Protein AF-A0A067BSN0-F1 (afdb_monomer_lite)

Foldseek 3Di:
DDDDDDDDDPDDDPDPPPPPDDPVPDDDDDPVNVVVVVVLVVVLVPDPPNPDPVNVVVSVVVVQCVVLDPDKQKWKWFADPVQLPPFFVNQLVLQCLQQPPHPSVVLSVQWDWGALHSRMIITIGSHVVSLQVLAQDWTARHNVSPGITGGHRGDPPPPPPSPPDD

Structure (mmCIF, N/CA/C/O backbone):
data_AF-A0A067BSN0-F1
#
_entry.id   AF-A0A067BSN0-F1
#
loop_
_atom_site.group_PDB
_atom_site.id
_atom_site.type_symbol
_atom_site.label_atom_id
_atom_site.label_alt_id
_atom_site.label_comp_id
_atom_site.label_asym_id
_atom_site.label_entity_id
_atom_site.label_seq_id
_atom_site.pdbx_PDB_ins_code
_atom_site.Cartn_x
_atom_site.Cartn_y
_atom_site.Cartn_z
_atom_site.occupancy
_atom_site.B_iso_or_equiv
_atom_site.auth_seq_id
_atom_site.auth_comp_id
_atom_site.a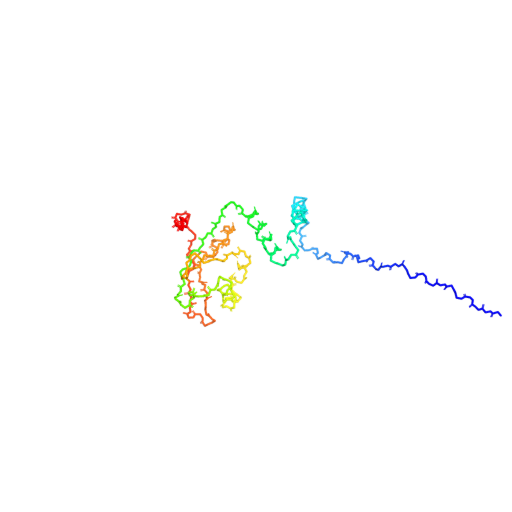uth_asym_id
_atom_site.auth_atom_id
_atom_site.pdbx_PDB_model_num
ATOM 1 N N . MET A 1 1 ? -19.071 -64.887 -46.292 1.00 41.88 1 MET A N 1
ATOM 2 C CA . MET A 1 1 ? -18.492 -63.580 -46.665 1.00 41.88 1 MET A CA 1
ATOM 3 C C . MET A 1 1 ? -18.741 -62.621 -45.516 1.00 41.88 1 MET A C 1
ATOM 5 O O . MET A 1 1 ? -19.852 -62.150 -45.336 1.00 41.88 1 MET A O 1
ATOM 9 N N . THR A 1 2 ? -17.737 -62.462 -44.664 1.00 41.88 2 THR A N 1
ATOM 10 C CA . THR A 1 2 ? -17.761 -61.679 -43.422 1.00 41.88 2 THR A CA 1
ATOM 11 C C . THR A 1 2 ? -17.028 -60.357 -43.667 1.00 41.88 2 THR A C 1
ATOM 13 O O . THR A 1 2 ? -15.943 -60.390 -44.247 1.00 41.88 2 THR A O 1
ATOM 16 N N . PRO A 1 3 ? -17.572 -59.196 -43.264 1.00 44.47 3 PRO A N 1
ATOM 17 C CA . PRO A 1 3 ? -16.876 -57.928 -43.429 1.00 44.47 3 PRO A CA 1
ATOM 18 C C . PRO A 1 3 ? -15.810 -57.770 -42.337 1.00 44.47 3 PRO A C 1
ATOM 20 O O . PRO A 1 3 ? -16.123 -57.675 -41.148 1.00 44.47 3 PRO A O 1
ATOM 23 N N . SER A 1 4 ? -14.541 -57.738 -42.745 1.00 38.38 4 SER A N 1
ATOM 24 C CA . SER A 1 4 ? -13.412 -57.420 -41.869 1.00 38.38 4 SER A CA 1
ATOM 25 C C . SER A 1 4 ? -13.434 -55.935 -41.505 1.00 38.38 4 SER A C 1
ATOM 27 O O . SER A 1 4 ? -13.244 -55.068 -42.356 1.00 38.38 4 SER A O 1
ATOM 29 N N . ARG A 1 5 ? -13.665 -55.647 -40.219 1.00 42.69 5 ARG A N 1
ATOM 30 C CA . ARG A 1 5 ? -13.445 -54.334 -39.603 1.00 42.69 5 ARG A CA 1
ATOM 31 C C . ARG A 1 5 ? -11.944 -54.056 -39.536 1.00 42.69 5 ARG A C 1
ATOM 33 O O . ARG A 1 5 ? -11.219 -54.769 -38.848 1.00 42.69 5 ARG A O 1
ATOM 40 N N . THR A 1 6 ? -11.491 -53.002 -40.200 1.00 46.78 6 THR A N 1
ATOM 41 C CA . THR A 1 6 ? -10.170 -52.409 -39.968 1.00 46.78 6 THR A CA 1
ATOM 42 C C . THR A 1 6 ? -10.160 -51.702 -38.601 1.00 46.78 6 THR A C 1
ATOM 44 O O . THR A 1 6 ? -11.134 -51.013 -38.279 1.00 46.78 6 THR A O 1
ATOM 47 N N . PRO A 1 7 ? -9.104 -51.839 -37.777 1.00 42.91 7 PRO A N 1
ATOM 48 C CA . PRO A 1 7 ? -9.026 -51.152 -36.493 1.00 42.91 7 PRO A CA 1
ATOM 49 C C . PRO A 1 7 ? -8.775 -49.653 -36.701 1.00 42.91 7 PRO A C 1
ATOM 51 O O . PRO A 1 7 ? -7.868 -49.264 -37.438 1.00 42.91 7 PRO A O 1
ATOM 54 N N . LYS A 1 8 ? -9.568 -48.808 -36.031 1.00 40.19 8 LYS A N 1
ATOM 55 C CA . LYS A 1 8 ? -9.254 -47.386 -35.855 1.00 40.19 8 LYS A CA 1
ATOM 56 C C . LYS A 1 8 ? -8.038 -47.287 -34.940 1.00 40.19 8 LYS A C 1
ATOM 58 O O . LYS A 1 8 ? -8.090 -47.727 -33.798 1.00 40.19 8 LYS A O 1
ATOM 63 N N . ASN A 1 9 ? -6.957 -46.728 -35.465 1.00 39.03 9 ASN A N 1
ATOM 64 C CA . ASN A 1 9 ? -5.794 -46.373 -34.673 1.00 39.03 9 ASN A CA 1
ATOM 65 C C . ASN A 1 9 ? -6.128 -45.074 -33.921 1.00 39.03 9 ASN A C 1
ATOM 67 O O . ASN A 1 9 ? -6.104 -43.988 -34.502 1.00 39.03 9 ASN A O 1
ATOM 71 N N . ASP A 1 10 ? -6.504 -45.199 -32.650 1.00 47.72 10 ASP A N 1
ATOM 72 C CA . ASP A 1 10 ? -6.607 -44.085 -31.709 1.00 47.72 10 ASP A CA 1
ATOM 73 C C . ASP A 1 10 ? -5.195 -43.588 -31.390 1.00 47.72 10 ASP A C 1
ATOM 75 O O . ASP A 1 10 ? -4.515 -44.119 -30.515 1.00 47.72 10 ASP A O 1
ATOM 79 N N . SER A 1 11 ? -4.709 -42.597 -32.135 1.00 46.56 11 SER A N 1
ATOM 80 C CA . SER A 1 11 ? -3.449 -41.903 -31.839 1.00 46.56 11 SER A CA 1
ATOM 81 C C . SER A 1 11 ? -3.388 -40.547 -32.541 1.00 46.56 11 SER A C 1
ATOM 83 O O . SER A 1 11 ? -2.680 -40.385 -33.527 1.00 46.56 11 SER A O 1
ATOM 85 N N . ALA A 1 12 ? -4.115 -39.555 -32.028 1.00 38.00 12 ALA A N 1
ATOM 86 C CA . ALA A 1 12 ? -3.756 -38.146 -32.201 1.00 38.00 12 ALA A CA 1
ATOM 87 C C . ALA A 1 12 ? -4.462 -37.310 -31.127 1.00 38.00 12 ALA A C 1
ATOM 89 O O . ALA A 1 12 ? -5.607 -36.887 -31.258 1.00 38.00 12 ALA A O 1
ATOM 90 N N . ARG A 1 13 ? -3.743 -37.140 -30.020 1.00 41.31 13 ARG A N 1
ATOM 91 C CA . ARG A 1 13 ? -3.932 -36.136 -28.969 1.00 41.31 13 ARG A CA 1
ATOM 92 C C . ARG A 1 13 ? -4.402 -34.806 -29.595 1.00 41.31 13 ARG A C 1
ATOM 94 O O . ARG A 1 13 ? -3.755 -34.378 -30.549 1.00 41.31 13 ARG A O 1
ATOM 101 N N . PRO A 1 14 ? -5.464 -34.137 -29.106 1.00 39.12 14 PRO A N 1
ATOM 102 C CA . PRO A 1 14 ? -5.788 -32.812 -29.609 1.00 39.12 14 PRO A CA 1
ATOM 103 C C . PRO A 1 14 ? -4.621 -31.896 -29.251 1.00 39.12 14 PRO A C 1
ATOM 105 O O . PRO A 1 14 ? -4.340 -31.641 -28.078 1.00 39.12 14 PRO A O 1
ATOM 108 N N . GLU A 1 15 ? -3.895 -31.457 -30.275 1.00 40.91 15 GLU A N 1
ATOM 109 C CA . GLU A 1 15 ? -3.010 -30.317 -30.164 1.00 40.91 15 GLU A CA 1
ATOM 110 C C . GLU A 1 15 ? -3.880 -29.165 -29.669 1.00 40.91 15 GLU A C 1
ATOM 112 O O . GLU A 1 15 ? -4.749 -28.666 -30.387 1.00 40.91 15 GLU A O 1
ATOM 117 N N . ASN A 1 16 ? -3.688 -28.781 -28.406 1.00 41.62 16 ASN A N 1
ATOM 118 C CA . ASN A 1 16 ? -4.148 -27.502 -27.892 1.00 41.62 16 ASN A CA 1
ATOM 119 C C . ASN A 1 16 ? -3.426 -26.427 -28.709 1.00 41.62 16 ASN A C 1
ATOM 121 O O . ASN A 1 16 ? -2.368 -25.925 -28.334 1.00 41.62 16 ASN A O 1
ATOM 125 N N . SER A 1 17 ? -3.985 -26.121 -29.875 1.00 40.22 17 SER A N 1
ATOM 126 C CA . SER A 1 17 ? -3.611 -24.982 -30.683 1.00 40.22 17 SER A CA 1
ATOM 127 C C . SER A 1 17 ? -3.929 -23.748 -29.852 1.00 40.22 17 SER A C 1
ATOM 129 O O . SER A 1 17 ? -5.064 -23.281 -29.799 1.00 40.22 17 SER A O 1
ATOM 131 N N . LEU A 1 18 ? -2.902 -23.201 -29.200 1.00 46.88 18 LEU A N 1
ATOM 132 C CA . LEU A 1 18 ? -2.917 -21.903 -28.519 1.00 46.88 18 LEU A CA 1
ATOM 133 C C . LEU A 1 18 ? -3.145 -20.727 -29.496 1.00 46.88 18 LEU A C 1
ATOM 135 O O . LEU A 1 18 ? -2.922 -19.574 -29.148 1.00 46.88 18 LEU A O 1
ATOM 139 N N . ARG A 1 19 ? -3.632 -20.978 -30.719 1.00 45.50 19 ARG A N 1
ATOM 140 C CA . ARG A 1 19 ? -4.083 -19.954 -31.674 1.00 45.50 19 ARG A CA 1
ATOM 141 C C . ARG A 1 19 ? -5.506 -19.465 -31.366 1.00 45.50 19 ARG A C 1
ATOM 143 O O . ARG A 1 19 ? -6.231 -19.043 -32.264 1.00 45.50 19 ARG A O 1
ATOM 150 N N . GLY A 1 20 ? -5.923 -19.546 -30.106 1.00 41.44 20 GLY A N 1
ATOM 151 C CA . GLY A 1 20 ? -7.197 -19.030 -29.629 1.00 41.44 20 GLY A CA 1
ATOM 152 C C . GLY A 1 20 ? -7.061 -17.571 -29.205 1.00 41.44 20 GLY A C 1
ATOM 153 O O . GLY A 1 20 ? -6.464 -17.300 -28.174 1.00 41.44 20 GLY A O 1
ATOM 154 N N . ARG A 1 21 ? -7.654 -16.671 -30.002 1.00 47.09 21 ARG A N 1
ATOM 155 C CA . ARG A 1 21 ? -7.975 -15.262 -29.694 1.00 47.09 21 ARG A CA 1
ATOM 156 C C . ARG A 1 21 ? -6.810 -14.375 -29.231 1.00 47.09 21 ARG A C 1
ATOM 158 O O . ARG A 1 21 ? -6.579 -14.179 -28.046 1.00 47.09 21 ARG A O 1
ATOM 165 N N . ARG A 1 22 ? -6.154 -13.726 -30.199 1.00 45.81 22 ARG A N 1
ATOM 166 C CA . ARG A 1 22 ? -5.558 -12.404 -29.965 1.00 45.81 22 ARG A CA 1
ATOM 167 C C . ARG A 1 22 ? -6.666 -11.369 -30.102 1.00 45.81 22 ARG A C 1
ATOM 169 O O . ARG A 1 22 ? -7.114 -11.097 -31.215 1.00 45.81 22 ARG A O 1
ATOM 176 N N . ASP A 1 23 ? -7.101 -10.807 -28.987 1.00 51.31 23 ASP A N 1
ATOM 177 C CA . ASP A 1 23 ? -7.851 -9.559 -29.008 1.00 51.31 23 ASP A CA 1
ATOM 178 C C . ASP A 1 23 ? -6.852 -8.461 -29.426 1.00 51.31 23 ASP A C 1
ATOM 180 O O . ASP A 1 23 ? -5.999 -8.038 -28.650 1.00 51.31 23 ASP A O 1
ATOM 184 N N . ASN A 1 24 ? -6.873 -8.086 -30.711 1.00 47.66 24 ASN A N 1
ATOM 185 C CA . ASN A 1 24 ? -5.930 -7.165 -31.373 1.00 47.66 24 ASN A CA 1
ATOM 186 C C . ASN A 1 24 ? -6.112 -5.688 -30.948 1.00 47.66 24 ASN A C 1
ATOM 188 O O . ASN A 1 24 ? -6.203 -4.806 -31.798 1.00 47.66 24 ASN A O 1
ATOM 192 N N . VAL A 1 25 ? -6.204 -5.396 -29.650 1.00 52.12 25 VAL A N 1
ATOM 193 C CA . VAL A 1 25 ? -6.429 -4.021 -29.155 1.00 52.12 25 VAL A CA 1
ATOM 194 C C . VAL A 1 25 ? -5.147 -3.375 -28.602 1.00 52.12 25 VAL A C 1
ATOM 196 O O . VAL A 1 25 ? -5.106 -2.164 -28.416 1.00 52.12 25 VAL A O 1
ATOM 199 N N . GLY A 1 26 ? -4.072 -4.143 -28.395 1.00 50.09 26 GLY A N 1
ATOM 200 C CA . GLY A 1 26 ? -2.782 -3.627 -27.918 1.00 50.09 26 GLY A CA 1
ATOM 201 C C . GLY A 1 26 ? -1.711 -3.553 -29.015 1.00 50.09 26 GLY A C 1
ATOM 202 O O . GLY A 1 26 ? -1.725 -4.390 -29.924 1.00 50.09 26 GLY A O 1
ATOM 203 N N . PRO A 1 27 ? -0.767 -2.592 -28.946 1.00 50.88 27 PRO A N 1
ATOM 204 C CA . PRO A 1 27 ? 0.431 -2.626 -29.779 1.00 50.88 27 PRO A CA 1
ATOM 205 C C . PRO A 1 27 ? 1.203 -3.941 -29.549 1.00 50.88 27 PRO A C 1
ATOM 207 O O . PRO A 1 27 ? 1.128 -4.513 -28.457 1.00 50.88 27 PRO A O 1
ATOM 210 N N . PRO A 1 28 ? 1.914 -4.463 -30.566 1.00 64.75 28 PRO A N 1
ATOM 211 C CA . PRO A 1 28 ? 2.731 -5.658 -30.393 1.00 64.75 28 PRO A CA 1
ATOM 212 C C . PRO A 1 28 ? 3.793 -5.407 -29.319 1.00 64.75 28 PRO A C 1
ATOM 214 O O . PRO A 1 28 ? 4.407 -4.342 -29.307 1.00 64.75 28 PRO A O 1
ATOM 217 N N . ALA A 1 29 ? 4.015 -6.395 -28.449 1.00 62.69 29 ALA A N 1
ATOM 218 C CA . ALA A 1 29 ? 5.129 -6.358 -27.510 1.00 62.69 29 ALA A CA 1
ATOM 219 C C . ALA A 1 29 ? 6.447 -6.190 -28.285 1.00 62.69 29 ALA A C 1
ATOM 221 O O . ALA A 1 29 ? 6.682 -6.888 -29.278 1.00 62.69 29 ALA A O 1
ATOM 222 N N . SER A 1 30 ? 7.276 -5.252 -27.843 1.00 72.12 30 SER A N 1
ATOM 223 C CA . SER A 1 30 ? 8.619 -5.014 -28.364 1.00 72.12 30 SER A CA 1
ATOM 224 C C . SER A 1 30 ? 9.536 -6.220 -28.123 1.00 72.12 30 SER A C 1
ATOM 226 O O . SER A 1 30 ? 9.305 -7.042 -27.232 1.00 72.12 30 SER A O 1
ATOM 228 N N . GLU A 1 31 ? 10.603 -6.339 -28.918 1.00 73.56 31 GLU A N 1
ATOM 229 C CA . GLU A 1 31 ? 11.605 -7.402 -28.741 1.00 73.56 31 GLU A CA 1
ATOM 230 C C . GLU A 1 31 ? 12.271 -7.347 -27.356 1.00 73.56 31 GLU A C 1
ATOM 232 O O . GLU A 1 31 ? 12.595 -8.392 -26.785 1.00 73.56 31 GLU A O 1
ATOM 237 N N . ASP A 1 32 ? 12.392 -6.150 -26.780 1.00 65.81 32 ASP A N 1
ATOM 238 C CA . ASP A 1 32 ? 12.923 -5.936 -25.435 1.00 65.81 32 ASP A CA 1
ATOM 239 C C . ASP A 1 32 ? 11.976 -6.479 -24.356 1.00 65.81 32 ASP A C 1
ATOM 241 O O . ASP A 1 32 ? 12.413 -7.187 -23.446 1.00 65.81 32 ASP A O 1
ATOM 245 N N . GLU A 1 33 ? 10.668 -6.227 -24.477 1.00 67.75 33 GLU A N 1
ATOM 246 C CA . GLU A 1 33 ? 9.656 -6.779 -23.564 1.00 67.75 33 GLU A CA 1
ATOM 247 C C . GLU A 1 33 ? 9.615 -8.309 -23.638 1.00 67.75 33 GLU A C 1
ATOM 249 O O . GLU A 1 33 ? 9.570 -8.986 -22.609 1.00 67.75 33 GLU A O 1
ATOM 254 N N . LEU A 1 34 ? 9.699 -8.872 -24.847 1.00 76.75 34 LEU A N 1
ATOM 255 C CA . LEU A 1 34 ? 9.750 -10.321 -25.049 1.00 76.75 34 LEU A CA 1
ATOM 256 C C . LEU A 1 34 ? 11.012 -10.935 -24.430 1.00 76.75 34 LEU A C 1
ATOM 258 O O . LEU A 1 34 ? 10.928 -11.960 -23.749 1.00 76.75 34 LEU A O 1
ATOM 262 N N . SER A 1 35 ? 12.167 -10.297 -24.616 1.00 71.31 35 SER A N 1
ATOM 263 C CA . SER A 1 35 ? 13.442 -10.732 -24.035 1.00 71.31 35 SER A CA 1
ATOM 264 C C . SER A 1 35 ? 13.420 -10.663 -22.509 1.00 71.31 35 SER A C 1
ATOM 266 O O . SER A 1 35 ? 13.877 -11.587 -21.834 1.00 71.31 35 SER A O 1
ATOM 268 N N . HIS A 1 36 ? 12.816 -9.613 -21.950 1.00 74.06 36 HIS A N 1
ATOM 269 C CA . HIS A 1 36 ? 12.647 -9.468 -20.510 1.00 74.06 36 HIS A CA 1
ATOM 270 C C . HIS A 1 36 ? 11.733 -10.557 -19.930 1.00 74.06 36 HIS A C 1
ATOM 272 O O . HIS A 1 36 ? 12.086 -11.198 -18.940 1.00 74.06 36 HIS A O 1
ATOM 278 N N . CYS A 1 37 ? 10.601 -10.850 -20.577 1.00 76.25 37 CYS A N 1
ATOM 279 C CA . CYS A 1 37 ? 9.720 -11.945 -20.167 1.00 76.25 37 CYS A CA 1
ATOM 280 C C . CYS A 1 37 ? 10.422 -13.310 -20.200 1.00 76.25 37 CYS A C 1
ATOM 282 O O . CYS A 1 37 ? 10.229 -14.121 -19.291 1.00 76.25 37 CYS A O 1
ATOM 284 N N . LEU A 1 38 ? 11.249 -13.565 -21.218 1.00 81.81 38 LEU A N 1
ATOM 285 C CA . LEU A 1 38 ? 12.040 -14.795 -21.311 1.00 81.81 38 LEU A CA 1
ATOM 286 C C . LEU A 1 38 ? 13.067 -14.898 -20.178 1.00 81.81 38 LEU A C 1
ATOM 288 O O . LEU A 1 38 ? 13.210 -15.971 -19.589 1.00 81.81 38 LEU A O 1
ATOM 292 N N . GLN A 1 39 ? 13.726 -13.792 -19.824 1.00 78.31 39 GLN A N 1
ATOM 293 C CA . GLN A 1 39 ? 14.671 -13.753 -18.708 1.00 78.31 39 GLN A CA 1
ATOM 294 C C . GLN A 1 39 ? 13.981 -14.044 -17.369 1.00 78.31 39 GLN A C 1
ATOM 296 O O . GLN A 1 39 ? 14.466 -14.865 -16.595 1.00 78.31 39 GLN A O 1
ATOM 301 N N . LEU A 1 40 ? 12.818 -13.438 -17.114 1.00 79.81 40 LEU A N 1
ATOM 302 C CA . LEU A 1 40 ? 12.038 -13.696 -15.899 1.00 79.81 40 LEU A CA 1
ATOM 303 C C . LEU A 1 40 ? 11.575 -15.157 -15.814 1.00 79.81 40 LEU A C 1
ATOM 305 O O . LEU A 1 40 ? 11.639 -15.782 -14.757 1.00 79.81 40 LEU A O 1
ATOM 309 N N . ALA A 1 41 ? 11.143 -15.739 -16.932 1.00 79.81 41 ALA A N 1
ATOM 310 C CA . ALA A 1 41 ? 10.765 -17.148 -16.970 1.00 79.81 41 ALA A CA 1
ATOM 311 C C . ALA A 1 41 ? 11.958 -18.073 -16.663 1.00 79.81 41 ALA A C 1
ATOM 313 O O . ALA A 1 41 ? 11.802 -19.047 -15.923 1.00 79.81 41 ALA A O 1
ATOM 314 N N . ALA A 1 42 ? 13.146 -17.758 -17.190 1.00 81.19 42 ALA A N 1
ATOM 315 C CA . ALA A 1 42 ? 14.371 -18.509 -16.923 1.00 81.19 42 ALA A CA 1
ATOM 316 C C . ALA A 1 42 ? 14.806 -18.396 -15.452 1.00 81.19 42 ALA A C 1
ATOM 318 O O . ALA A 1 42 ? 15.079 -19.411 -14.812 1.00 81.19 42 ALA A O 1
ATOM 319 N N . ASP A 1 43 ? 14.796 -17.185 -14.896 1.00 79.88 43 ASP A N 1
ATOM 320 C CA . ASP A 1 43 ? 15.141 -16.914 -13.498 1.00 79.88 43 ASP A CA 1
ATOM 321 C C . ASP A 1 43 ? 14.186 -17.621 -12.524 1.00 79.88 43 ASP A C 1
ATOM 323 O O . ASP A 1 43 ? 14.620 -18.152 -11.501 1.00 79.88 43 ASP A O 1
ATOM 327 N N . PHE A 1 44 ? 12.888 -17.659 -12.841 1.00 78.38 44 PHE A N 1
ATOM 328 C CA . PHE A 1 44 ? 11.896 -18.390 -12.052 1.00 78.38 44 PHE A CA 1
ATOM 329 C C . PHE A 1 44 ? 12.106 -19.907 -12.123 1.00 78.38 44 PHE A C 1
ATOM 331 O O . PHE A 1 44 ? 12.013 -20.597 -11.110 1.00 78.38 44 PHE A O 1
ATOM 338 N N . ALA A 1 45 ? 12.409 -20.437 -13.312 1.00 78.88 45 ALA A N 1
ATOM 339 C CA . ALA A 1 45 ? 12.654 -21.864 -13.515 1.00 78.88 45 ALA A CA 1
ATOM 340 C C . ALA A 1 45 ? 13.959 -22.350 -12.859 1.00 78.88 45 ALA A C 1
ATOM 342 O O . ALA A 1 45 ? 14.056 -23.520 -12.484 1.00 78.88 45 ALA A O 1
ATOM 343 N N . ALA A 1 46 ? 14.946 -21.462 -12.719 1.00 78.94 46 ALA A N 1
ATOM 344 C CA . ALA A 1 46 ? 16.225 -21.747 -12.080 1.00 78.94 46 ALA A CA 1
ATOM 345 C C . ALA A 1 46 ? 16.142 -21.816 -10.545 1.00 78.94 46 ALA A C 1
ATOM 347 O O . ALA A 1 46 ? 17.039 -22.389 -9.925 1.00 78.94 46 ALA A O 1
ATOM 348 N N . ASP A 1 47 ? 15.094 -21.267 -9.919 1.00 73.25 47 ASP A N 1
ATOM 349 C CA . ASP A 1 47 ? 14.923 -21.327 -8.467 1.00 73.25 47 ASP A CA 1
ATOM 350 C C . ASP A 1 47 ? 14.333 -22.692 -8.042 1.00 73.25 47 ASP A C 1
ATOM 352 O O . ASP A 1 47 ? 13.159 -22.987 -8.299 1.00 73.25 47 ASP A O 1
ATOM 356 N N . PRO A 1 48 ? 15.107 -23.547 -7.344 1.00 66.88 48 PRO A N 1
ATOM 357 C CA . PRO A 1 48 ? 14.649 -24.873 -6.931 1.00 66.88 48 PRO A CA 1
ATOM 358 C C . PRO A 1 48 ? 13.478 -24.832 -5.933 1.00 66.88 48 PRO A C 1
ATOM 360 O O . PRO A 1 48 ? 12.786 -25.840 -5.765 1.00 66.88 48 PRO A O 1
ATOM 363 N N . ASN A 1 49 ? 13.215 -23.685 -5.296 1.00 62.78 49 ASN A N 1
ATOM 364 C CA . ASN A 1 49 ? 12.148 -23.501 -4.312 1.00 62.78 49 ASN A CA 1
ATOM 365 C C . ASN A 1 49 ? 10.861 -22.896 -4.901 1.00 62.78 49 ASN A C 1
ATOM 367 O O . ASN A 1 49 ? 9.837 -22.857 -4.213 1.00 62.78 49 ASN A O 1
ATOM 371 N N . ALA A 1 50 ? 10.860 -22.491 -6.176 1.00 62.84 50 ALA A N 1
ATOM 372 C CA . ALA A 1 50 ? 9.760 -21.800 -6.864 1.00 62.84 50 ALA A CA 1
ATOM 373 C C . ALA A 1 50 ? 8.482 -22.638 -7.113 1.00 62.84 50 ALA A C 1
ATOM 375 O O . ALA A 1 50 ? 7.601 -22.242 -7.873 1.00 62.84 50 ALA A O 1
ATOM 376 N N . ARG A 1 51 ? 8.329 -23.799 -6.464 1.00 69.25 51 ARG A N 1
ATOM 377 C CA . ARG A 1 51 ? 7.197 -24.728 -6.671 1.00 69.25 51 ARG A CA 1
ATOM 378 C C . ARG A 1 51 ? 6.062 -24.581 -5.661 1.00 69.25 51 ARG A C 1
ATOM 380 O O . ARG A 1 51 ? 5.065 -25.292 -5.754 1.00 69.25 51 ARG A O 1
ATOM 387 N N . THR A 1 52 ? 6.201 -23.686 -4.685 1.00 77.44 52 THR A N 1
ATOM 388 C CA . THR A 1 52 ? 5.152 -23.426 -3.690 1.00 77.44 52 THR A CA 1
ATOM 389 C C . THR A 1 52 ? 4.463 -22.086 -3.957 1.00 77.44 52 THR A C 1
ATOM 391 O O . THR A 1 52 ? 5.126 -21.137 -4.378 1.00 77.44 52 THR A O 1
ATOM 394 N N . PRO A 1 53 ? 3.162 -21.936 -3.640 1.00 71.38 53 PRO A N 1
ATOM 395 C CA . PRO A 1 53 ? 2.466 -20.652 -3.774 1.00 71.38 53 PRO A CA 1
ATOM 396 C C . PRO A 1 53 ? 3.131 -19.496 -3.009 1.00 71.38 53 PRO A C 1
ATOM 398 O O . PRO A 1 53 ? 3.031 -18.341 -3.414 1.00 71.38 53 PRO A O 1
ATOM 401 N N . ALA A 1 54 ? 3.816 -19.787 -1.898 1.00 67.06 54 ALA A N 1
ATOM 402 C CA . ALA A 1 54 ? 4.577 -18.793 -1.144 1.00 67.06 54 ALA A CA 1
ATOM 403 C C . ALA A 1 54 ? 5.844 -18.339 -1.888 1.00 67.06 54 ALA A C 1
ATOM 405 O O . ALA A 1 54 ? 6.113 -17.141 -1.934 1.00 67.06 54 ALA A O 1
ATOM 406 N N . ALA A 1 55 ? 6.577 -19.267 -2.508 1.00 67.50 55 ALA A N 1
ATOM 407 C CA . ALA A 1 55 ? 7.762 -18.946 -3.298 1.00 67.50 55 ALA A CA 1
ATOM 408 C C . ALA A 1 55 ? 7.413 -18.179 -4.581 1.00 67.50 55 ALA A C 1
ATOM 410 O O . ALA A 1 55 ? 8.102 -17.223 -4.920 1.00 67.50 55 ALA A O 1
ATOM 411 N N . VAL A 1 56 ? 6.292 -18.516 -5.232 1.00 74.94 56 VAL A N 1
ATOM 412 C CA . VAL A 1 56 ? 5.775 -17.746 -6.378 1.00 74.94 56 VAL A CA 1
ATOM 413 C C . VAL A 1 56 ? 5.492 -16.300 -5.976 1.00 74.94 56 VAL A C 1
ATOM 415 O O . VAL A 1 56 ? 5.948 -15.378 -6.644 1.00 74.94 56 VAL A O 1
ATOM 418 N N . ARG A 1 57 ? 4.804 -16.086 -4.846 1.00 68.50 57 ARG A N 1
ATOM 419 C CA . ARG A 1 57 ? 4.555 -14.735 -4.322 1.00 68.50 57 ARG A CA 1
ATOM 420 C C . ARG A 1 57 ? 5.851 -13.987 -4.018 1.00 68.50 57 ARG A C 1
ATOM 422 O O . ARG A 1 57 ? 5.969 -12.832 -4.402 1.00 68.50 57 ARG A O 1
ATOM 429 N N . ALA A 1 58 ? 6.825 -14.641 -3.386 1.00 64.25 58 ALA A N 1
ATOM 430 C CA . ALA A 1 58 ? 8.118 -14.033 -3.075 1.00 64.25 58 ALA A CA 1
ATOM 431 C C . ALA A 1 58 ? 8.912 -13.655 -4.337 1.00 64.25 58 ALA A C 1
ATOM 433 O O . ALA A 1 58 ? 9.522 -12.588 -4.382 1.00 64.25 58 ALA A O 1
ATOM 434 N N . TYR A 1 59 ? 8.873 -14.497 -5.371 1.00 74.06 59 TYR A N 1
ATOM 435 C CA . TYR A 1 59 ? 9.517 -14.223 -6.650 1.00 74.06 59 TYR A CA 1
ATOM 436 C C . TYR A 1 59 ? 8.836 -13.070 -7.395 1.00 74.06 59 TYR A C 1
ATOM 438 O O . TYR A 1 59 ? 9.519 -12.150 -7.833 1.00 74.06 59 TYR A O 1
ATOM 446 N N . ILE A 1 60 ? 7.500 -13.059 -7.467 1.00 72.94 60 ILE A N 1
ATOM 447 C CA . ILE A 1 60 ? 6.738 -11.937 -8.037 1.00 72.94 60 ILE A CA 1
ATOM 448 C C . ILE A 1 60 ? 7.078 -10.648 -7.296 1.00 72.94 60 ILE A C 1
ATOM 450 O O . ILE A 1 60 ? 7.378 -9.647 -7.941 1.00 72.94 60 ILE A O 1
ATOM 454 N N . SER A 1 61 ? 7.106 -10.681 -5.958 1.00 65.56 61 SER A N 1
ATOM 455 C CA . SER A 1 61 ? 7.569 -9.543 -5.172 1.00 65.56 61 SER A CA 1
ATOM 456 C C . SER A 1 61 ? 8.959 -9.126 -5.630 1.00 65.56 61 SER A C 1
ATOM 458 O O . SER A 1 61 ? 9.079 -7.995 -6.067 1.00 65.56 61 SER A O 1
ATOM 460 N N . LYS A 1 62 ? 9.961 -10.022 -5.643 1.00 65.75 62 LYS A N 1
ATOM 461 C CA . LYS A 1 62 ? 11.349 -9.749 -6.074 1.00 65.75 62 LYS A CA 1
ATOM 462 C C . LYS A 1 62 ? 11.443 -9.106 -7.460 1.00 65.75 62 LYS A C 1
ATOM 464 O O . LYS A 1 62 ? 12.196 -8.152 -7.613 1.00 65.75 62 LYS A O 1
ATOM 469 N N . VAL A 1 63 ? 10.712 -9.614 -8.449 1.00 67.88 63 VAL A N 1
ATOM 470 C CA . VAL A 1 63 ? 10.683 -9.059 -9.812 1.00 67.88 63 VAL A CA 1
ATOM 471 C C . VAL A 1 63 ? 10.104 -7.650 -9.800 1.00 67.88 63 VAL A C 1
ATOM 473 O O . VAL A 1 63 ? 10.699 -6.743 -10.372 1.00 67.88 63 VAL A O 1
ATOM 476 N N . MET A 1 64 ? 9.014 -7.439 -9.061 1.00 63.75 64 MET A N 1
ATOM 477 C CA . MET A 1 64 ? 8.454 -6.106 -8.850 1.00 63.75 64 MET A CA 1
ATOM 478 C C . MET A 1 64 ? 9.418 -5.194 -8.067 1.00 63.75 64 MET A C 1
ATOM 480 O O . MET A 1 64 ? 9.483 -4.008 -8.365 1.00 63.75 64 MET A O 1
ATOM 484 N N . LEU A 1 65 ? 10.215 -5.707 -7.116 1.00 55.59 65 LEU A N 1
ATOM 485 C CA . LEU A 1 65 ? 11.244 -4.908 -6.423 1.00 55.59 65 LEU A CA 1
ATOM 486 C C . LEU A 1 65 ? 12.384 -4.535 -7.383 1.00 55.59 65 LEU A C 1
ATOM 488 O O . LEU A 1 65 ? 12.887 -3.420 -7.344 1.00 55.59 65 LEU A O 1
ATOM 492 N N . GLY A 1 66 ? 12.810 -5.478 -8.230 1.00 51.97 66 GLY A N 1
ATOM 493 C CA . GLY A 1 66 ? 13.932 -5.311 -9.154 1.00 51.97 66 GLY A CA 1
ATOM 494 C C . GLY A 1 66 ? 13.615 -4.408 -10.347 1.00 51.97 66 GLY A C 1
ATOM 495 O O . GLY A 1 66 ? 14.492 -3.679 -10.799 1.00 51.97 66 GLY A O 1
ATOM 496 N N . ALA A 1 67 ? 12.368 -4.418 -10.824 1.00 54.50 67 ALA A N 1
ATOM 497 C CA . ALA A 1 67 ? 11.918 -3.607 -11.956 1.00 54.50 67 ALA A CA 1
ATOM 498 C C . ALA A 1 67 ? 11.698 -2.125 -11.604 1.00 54.50 67 ALA A C 1
ATOM 500 O O . ALA A 1 67 ? 11.760 -1.269 -12.480 1.00 54.50 67 ALA A O 1
ATOM 501 N N . ASN A 1 68 ? 11.467 -1.807 -10.330 1.00 51.69 68 ASN A N 1
ATOM 502 C CA . ASN A 1 68 ? 11.029 -0.477 -9.900 1.00 51.69 68 ASN A CA 1
ATOM 503 C C . ASN A 1 68 ? 12.152 0.382 -9.258 1.00 51.69 68 ASN A C 1
ATOM 505 O O . ASN A 1 68 ? 11.887 1.443 -8.699 1.00 51.69 68 ASN A O 1
ATOM 509 N N . GLY A 1 69 ? 13.421 -0.031 -9.378 1.00 51.69 69 GLY A N 1
ATOM 510 C CA . GLY A 1 69 ? 14.590 0.752 -8.951 1.00 51.69 69 GLY A CA 1
ATOM 511 C C . GLY A 1 69 ? 15.068 0.488 -7.510 1.00 51.69 69 GLY A C 1
ATOM 512 O O . GLY A 1 69 ? 14.427 -0.231 -6.749 1.00 51.69 69 GLY A O 1
ATOM 513 N N . PRO A 1 70 ? 16.228 1.046 -7.102 1.00 57.75 70 PRO A N 1
ATOM 514 C CA . PRO A 1 70 ? 16.853 0.757 -5.803 1.00 57.75 70 PRO A CA 1
ATOM 515 C C . PRO A 1 70 ? 16.137 1.402 -4.606 1.00 57.75 70 PRO A C 1
ATOM 517 O O . PRO A 1 70 ? 16.460 1.093 -3.458 1.00 57.75 70 PRO A O 1
ATOM 520 N N . ASN A 1 71 ? 15.204 2.322 -4.857 1.00 70.19 71 ASN A N 1
ATOM 521 C CA . ASN A 1 71 ? 14.583 3.134 -3.821 1.00 70.19 71 ASN A CA 1
ATOM 522 C C . ASN A 1 71 ? 13.259 2.514 -3.374 1.00 70.19 71 ASN A C 1
ATOM 524 O O . ASN A 1 71 ? 12.375 2.255 -4.186 1.00 70.19 71 ASN A O 1
ATOM 528 N N . VAL A 1 72 ? 13.118 2.321 -2.063 1.00 79.56 72 VAL A N 1
ATOM 529 C CA . VAL A 1 72 ? 11.849 1.950 -1.433 1.00 79.56 72 VAL A CA 1
ATOM 530 C C . VAL A 1 72 ? 11.220 3.210 -0.860 1.00 79.56 72 VAL A C 1
ATOM 532 O O . VAL A 1 72 ? 11.811 3.872 -0.006 1.00 79.56 72 VAL A O 1
ATOM 535 N N . TYR A 1 73 ? 10.012 3.524 -1.307 1.00 85.88 73 TYR A N 1
ATOM 536 C CA . TYR A 1 73 ? 9.202 4.613 -0.785 1.00 85.88 73 TYR A CA 1
ATOM 537 C C . TYR A 1 73 ? 8.362 4.082 0.377 1.00 85.88 73 TYR A C 1
ATOM 539 O O . TYR A 1 73 ? 7.360 3.394 0.180 1.00 85.88 73 TYR A O 1
ATOM 547 N N . GLU A 1 74 ? 8.820 4.342 1.601 1.00 88.75 74 GLU A N 1
ATOM 548 C CA . GLU A 1 74 ? 8.203 3.859 2.839 1.00 88.75 74 GLU A CA 1
ATOM 549 C C . GLU A 1 74 ? 7.265 4.926 3.437 1.00 88.75 74 GLU A C 1
ATOM 551 O O . GLU A 1 74 ? 7.706 6.003 3.842 1.00 88.75 74 GLU A O 1
ATOM 556 N N . HIS A 1 75 ? 5.967 4.620 3.534 1.00 91.50 75 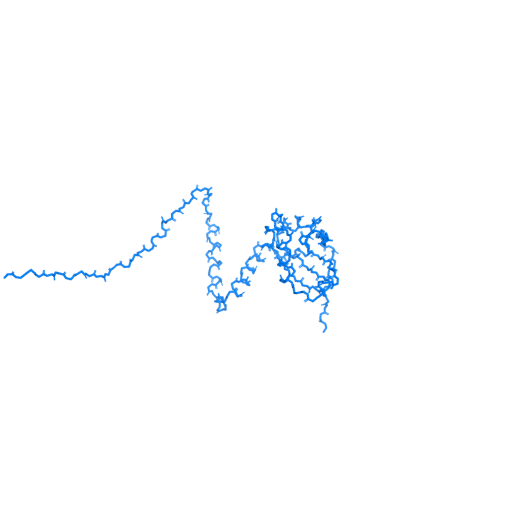HIS A N 1
ATOM 557 C CA . HIS A 1 75 ? 4.970 5.466 4.194 1.00 91.50 75 HIS A CA 1
ATOM 558 C C . HIS A 1 75 ? 4.601 4.888 5.552 1.00 91.50 75 HIS A C 1
ATOM 560 O O . HIS A 1 75 ? 4.028 3.802 5.666 1.00 91.50 75 HIS A O 1
ATOM 566 N N . VAL A 1 76 ? 4.900 5.639 6.604 1.00 90.50 76 VAL A N 1
ATOM 567 C CA . VAL A 1 76 ? 4.728 5.173 7.976 1.00 90.50 76 VAL A CA 1
ATOM 568 C C . VAL A 1 76 ? 3.403 5.662 8.524 1.00 90.50 76 VAL A C 1
ATOM 570 O O . VAL A 1 76 ? 3.218 6.849 8.772 1.00 90.50 76 VAL A O 1
ATOM 573 N N . VAL A 1 77 ? 2.509 4.731 8.820 1.00 92.12 77 VAL A N 1
ATOM 574 C CA . VAL A 1 77 ? 1.173 5.027 9.324 1.00 92.12 77 VAL A CA 1
ATOM 575 C C . VAL A 1 77 ? 1.055 4.567 10.772 1.00 92.12 77 VAL A C 1
ATOM 577 O O . VAL A 1 77 ? 1.179 3.379 11.086 1.00 92.12 77 VAL A O 1
ATOM 580 N N . VAL A 1 78 ? 0.805 5.514 11.676 1.00 91.75 78 VAL A N 1
ATOM 581 C CA . VAL A 1 78 ? 0.495 5.204 13.076 1.00 91.75 78 VAL A CA 1
ATOM 582 C C . VAL A 1 78 ? -0.944 4.707 13.160 1.00 91.75 78 VAL A C 1
ATOM 584 O O . VAL A 1 78 ? -1.885 5.393 12.774 1.00 91.75 78 VAL A O 1
ATOM 587 N N . LEU A 1 79 ? -1.103 3.498 13.680 1.00 89.69 79 LEU A N 1
ATOM 588 C CA . LEU A 1 79 ? -2.382 2.845 13.906 1.00 89.69 79 LEU A CA 1
ATOM 589 C C . LEU A 1 79 ? -2.806 2.989 15.371 1.00 89.69 79 LEU A C 1
ATOM 591 O O . LEU A 1 79 ? -1.982 3.068 16.284 1.00 89.69 79 LEU A O 1
ATOM 595 N N . GLY A 1 80 ? -4.114 2.942 15.618 1.00 86.88 80 GLY A N 1
ATOM 596 C CA . GLY A 1 80 ? -4.652 2.898 16.978 1.00 86.88 80 GLY A CA 1
ATOM 597 C C . GLY A 1 80 ? -4.300 1.603 17.731 1.00 86.88 80 GLY A C 1
ATOM 598 O O . GLY A 1 80 ? -4.015 0.560 17.133 1.00 86.88 80 GLY A O 1
ATOM 599 N N . LYS A 1 81 ? -4.364 1.641 19.071 1.00 90.50 81 LYS A N 1
ATOM 600 C CA . LYS A 1 81 ? -4.048 0.498 19.959 1.00 90.50 81 LYS A CA 1
ATOM 601 C C . LYS A 1 81 ? -4.863 -0.764 19.640 1.00 90.50 81 LYS A C 1
ATOM 603 O O . LYS A 1 81 ? -4.376 -1.871 19.860 1.00 90.50 81 LYS A O 1
ATOM 608 N N . GLN A 1 82 ? -6.058 -0.616 19.075 1.00 90.69 82 GLN A N 1
ATOM 609 C CA . GLN A 1 82 ? -6.916 -1.716 18.631 1.00 90.69 82 GLN A CA 1
ATOM 610 C C . GLN A 1 82 ? -6.291 -2.583 17.518 1.00 90.69 82 GLN A C 1
ATOM 612 O O . GLN A 1 82 ? -6.678 -3.737 17.348 1.00 90.69 82 GLN A O 1
ATOM 617 N N . PHE A 1 83 ? -5.281 -2.076 16.799 1.00 92.12 83 PHE A N 1
ATOM 618 C CA . PHE A 1 83 ? -4.549 -2.818 15.764 1.00 92.12 83 PHE A CA 1
ATOM 619 C C . PHE A 1 83 ? -3.244 -3.454 16.277 1.00 92.12 83 PHE A C 1
ATOM 621 O O . PHE A 1 83 ? -2.522 -4.081 15.496 1.00 92.12 83 PHE A O 1
ATOM 628 N N . LYS A 1 84 ? -2.936 -3.343 17.583 1.00 91.94 84 LYS A N 1
ATOM 629 C CA . LYS A 1 84 ? -1.662 -3.792 18.178 1.00 91.94 84 LYS A CA 1
ATOM 630 C C . LYS A 1 84 ? -1.299 -5.232 17.806 1.00 91.94 84 LYS A C 1
ATOM 632 O O . LYS A 1 84 ? -0.190 -5.492 17.344 1.00 91.94 84 LYS A O 1
ATOM 637 N N . ASN A 1 85 ? -2.258 -6.139 17.963 1.00 93.25 85 ASN A N 1
ATOM 638 C CA . ASN A 1 85 ? -2.054 -7.580 17.803 1.00 93.25 85 ASN A CA 1
ATOM 639 C C . ASN A 1 85 ? -2.378 -8.091 16.390 1.00 93.25 85 ASN A C 1
ATOM 641 O O . ASN A 1 85 ? -2.230 -9.280 16.131 1.00 93.25 85 ASN A O 1
ATOM 645 N N . LYS A 1 86 ? -2.819 -7.216 15.476 1.00 92.69 86 LYS A N 1
ATOM 646 C CA . LYS A 1 86 ? -3.112 -7.600 14.091 1.00 92.69 86 LYS A CA 1
ATOM 647 C C . LYS A 1 86 ? -1.825 -7.698 13.285 1.00 92.69 86 LYS A C 1
ATOM 649 O O . LYS A 1 86 ? -0.975 -6.801 13.359 1.00 92.69 86 LYS A O 1
ATOM 654 N N . ARG A 1 87 ? -1.695 -8.773 12.510 1.00 90.56 87 ARG A N 1
ATOM 655 C CA . ARG A 1 87 ? -0.600 -8.966 11.553 1.00 90.56 87 ARG A CA 1
ATOM 656 C C . ARG A 1 87 ? -0.748 -8.004 10.366 1.00 90.56 87 ARG A C 1
ATOM 658 O O . ARG A 1 87 ? -1.865 -7.569 10.085 1.00 90.56 87 ARG A O 1
ATOM 665 N N . PRO A 1 88 ? 0.343 -7.704 9.634 1.00 89.31 88 PRO A N 1
ATOM 666 C CA . PRO A 1 88 ? 0.278 -6.853 8.445 1.00 89.31 88 PRO A CA 1
ATOM 667 C C . PRO A 1 88 ? -0.777 -7.312 7.430 1.00 89.31 88 PRO A C 1
ATOM 669 O O . PRO A 1 88 ? -1.552 -6.490 6.956 1.00 89.31 88 PRO A O 1
ATOM 672 N N . GLN A 1 89 ? -0.877 -8.623 7.175 1.00 87.88 89 GLN A N 1
ATOM 673 C CA . GLN A 1 89 ? -1.881 -9.171 6.259 1.00 87.88 89 GLN A CA 1
ATOM 674 C C . GLN A 1 89 ? -3.314 -8.913 6.742 1.00 87.88 89 GLN A C 1
ATOM 676 O O . GLN A 1 89 ? -4.156 -8.514 5.959 1.00 87.88 89 GLN A O 1
ATOM 681 N N . GLU A 1 90 ? -3.590 -9.044 8.041 1.00 92.75 90 GLU A N 1
ATOM 682 C CA . GLU A 1 90 ? -4.933 -8.772 8.575 1.00 92.75 90 GLU A CA 1
ATOM 683 C C . GLU A 1 90 ? -5.310 -7.291 8.457 1.00 92.75 90 GLU A C 1
ATOM 685 O O . GLU A 1 90 ? -6.484 -6.962 8.311 1.00 92.75 90 GLU A O 1
ATOM 690 N N . ILE A 1 91 ? -4.326 -6.390 8.541 1.00 92.75 91 ILE A N 1
ATOM 691 C CA . ILE A 1 91 ? -4.527 -4.954 8.309 1.00 92.75 91 ILE A CA 1
ATOM 692 C C . ILE A 1 91 ? -4.802 -4.707 6.823 1.00 92.75 91 ILE A C 1
ATOM 694 O O . ILE A 1 91 ? -5.735 -3.978 6.499 1.00 92.75 91 ILE A O 1
ATOM 698 N N . ARG A 1 92 ? -4.048 -5.359 5.932 1.00 92.56 92 ARG A N 1
ATOM 699 C CA . ARG A 1 92 ? -4.265 -5.309 4.482 1.00 92.56 92 ARG A CA 1
ATOM 700 C C . ARG A 1 92 ? -5.669 -5.790 4.101 1.00 92.56 92 ARG A C 1
ATOM 702 O O . ARG A 1 92 ? -6.368 -5.077 3.394 1.00 92.56 92 ARG A O 1
ATOM 709 N N . ASP A 1 93 ? -6.118 -6.921 4.642 1.00 91.19 93 ASP A N 1
ATOM 710 C CA . ASP A 1 93 ? -7.460 -7.466 4.387 1.00 91.19 93 ASP A CA 1
ATOM 711 C C . ASP A 1 93 ? -8.571 -6.534 4.915 1.00 91.19 93 ASP A C 1
ATOM 713 O O . ASP A 1 93 ? -9.671 -6.468 4.365 1.00 91.19 93 ASP A O 1
ATOM 717 N N . ILE A 1 94 ? -8.317 -5.809 6.014 1.00 93.56 94 ILE A N 1
ATOM 718 C CA . ILE A 1 94 ? -9.234 -4.770 6.507 1.00 93.56 94 ILE A CA 1
ATOM 719 C C . ILE A 1 94 ? -9.306 -3.624 5.501 1.00 93.56 94 ILE A C 1
ATOM 721 O O . ILE A 1 94 ? -10.410 -3.226 5.137 1.00 93.56 94 ILE A O 1
ATOM 725 N N . VAL A 1 95 ? -8.160 -3.123 5.044 1.00 93.00 95 VAL A N 1
ATOM 726 C CA . VAL A 1 95 ? -8.086 -2.035 4.062 1.00 93.00 95 VAL A CA 1
ATOM 727 C C . VAL A 1 95 ? -8.807 -2.416 2.776 1.00 93.00 95 VAL A C 1
ATOM 729 O O . VAL A 1 95 ? -9.646 -1.648 2.317 1.00 93.00 95 VAL A O 1
ATOM 732 N N . GLU A 1 96 ? -8.552 -3.607 2.242 1.00 92.06 96 GLU A N 1
ATOM 733 C CA . GLU A 1 96 ? -9.199 -4.104 1.026 1.00 92.06 96 GLU A CA 1
ATOM 734 C C . GLU A 1 96 ? -10.726 -4.073 1.148 1.00 92.06 96 GLU A C 1
ATOM 736 O O . GLU A 1 96 ? -11.405 -3.510 0.295 1.00 92.06 96 GLU A O 1
ATOM 741 N N . ARG A 1 97 ? -11.276 -4.576 2.261 1.00 93.44 97 ARG A N 1
ATOM 742 C CA . ARG A 1 97 ? -12.729 -4.567 2.498 1.00 93.44 97 ARG A CA 1
ATOM 743 C C . ARG A 1 97 ? -13.308 -3.175 2.745 1.00 93.44 97 ARG A C 1
ATOM 745 O O . ARG A 1 97 ? -14.453 -2.935 2.380 1.00 93.44 97 ARG A O 1
ATOM 752 N N . CYS A 1 98 ? -12.570 -2.287 3.410 1.00 93.81 98 CYS A N 1
ATOM 753 C CA . CYS A 1 98 ? -13.078 -0.966 3.804 1.00 93.81 98 CYS A CA 1
ATOM 754 C C . CYS A 1 98 ? -12.941 0.089 2.699 1.00 93.81 98 CYS A C 1
ATOM 756 O O . CYS A 1 98 ? -13.570 1.136 2.792 1.00 93.81 98 CYS A O 1
ATOM 758 N N . ASN A 1 99 ? -12.127 -0.168 1.672 1.00 92.44 99 ASN A N 1
ATOM 759 C CA . ASN A 1 99 ? -11.798 0.804 0.627 1.00 92.44 99 ASN A CA 1
ATOM 760 C C . ASN A 1 99 ? -12.180 0.306 -0.782 1.00 92.44 99 ASN A C 1
ATOM 762 O O . ASN A 1 99 ? -11.618 0.783 -1.773 1.00 92.44 99 ASN A O 1
ATOM 766 N N . LEU A 1 100 ? -13.127 -0.636 -0.879 1.00 88.38 100 LEU A N 1
ATOM 767 C CA . LEU A 1 100 ? -13.632 -1.155 -2.154 1.00 88.38 100 LEU A CA 1
ATOM 768 C C . LEU A 1 100 ? -14.131 -0.020 -3.057 1.00 88.38 100 LEU A C 1
ATOM 770 O O . LEU A 1 100 ? -14.889 0.846 -2.624 1.00 88.38 100 LEU A O 1
ATOM 774 N N . GLY A 1 101 ? -13.709 -0.034 -4.321 1.00 84.19 101 GLY A N 1
ATOM 775 C CA . GLY A 1 101 ? -14.091 0.984 -5.307 1.00 84.19 101 GLY A CA 1
ATOM 776 C C . GLY A 1 101 ? -13.366 2.325 -5.151 1.00 84.19 101 GLY A C 1
ATOM 777 O O . GLY A 1 101 ? -13.654 3.264 -5.888 1.00 84.19 101 GLY A O 1
ATOM 778 N N . THR A 1 102 ? -12.418 2.428 -4.218 1.00 89.00 102 THR A N 1
ATOM 779 C CA . THR A 1 102 ? -11.480 3.557 -4.136 1.00 89.00 102 THR A CA 1
ATOM 780 C C . THR A 1 102 ? -10.146 3.194 -4.788 1.00 89.00 102 THR A C 1
ATOM 782 O O . THR A 1 102 ? -9.863 2.013 -5.007 1.00 89.00 102 THR A O 1
ATOM 785 N N . MET A 1 103 ? -9.276 4.192 -4.987 1.00 90.56 103 MET A N 1
ATOM 786 C CA . MET A 1 103 ? -7.919 3.986 -5.514 1.00 90.56 103 MET A CA 1
ATOM 787 C C . MET A 1 103 ? -7.106 2.943 -4.730 1.00 90.56 103 MET A C 1
ATOM 789 O O . MET A 1 103 ? -6.237 2.294 -5.299 1.00 90.56 103 MET A O 1
ATOM 793 N N . TRP A 1 104 ? -7.383 2.746 -3.434 1.00 90.38 104 TRP A N 1
ATOM 794 C CA . TRP A 1 104 ? -6.669 1.758 -2.625 1.00 90.38 104 TRP A CA 1
ATOM 795 C C . TRP A 1 104 ? -6.857 0.335 -3.140 1.00 90.38 104 TRP A C 1
ATOM 797 O O . TRP A 1 104 ? -5.938 -0.463 -3.004 1.00 90.38 104 TRP A O 1
ATOM 807 N N . THR A 1 105 ? -7.996 0.027 -3.765 1.00 86.75 105 THR A N 1
ATOM 808 C CA . THR A 1 105 ? -8.247 -1.306 -4.337 1.00 86.75 105 THR A CA 1
ATOM 809 C C . THR A 1 105 ? -7.174 -1.665 -5.365 1.00 86.75 105 THR A C 1
ATOM 811 O O . THR A 1 105 ? -6.640 -2.772 -5.340 1.00 86.75 105 THR A O 1
ATOM 814 N N . ASP A 1 106 ? -6.800 -0.698 -6.202 1.00 84.75 106 ASP A N 1
ATOM 815 C CA . ASP A 1 106 ? -5.805 -0.889 -7.254 1.00 84.75 106 ASP A CA 1
ATOM 816 C C . ASP A 1 106 ? -4.381 -0.867 -6.676 1.00 84.75 106 ASP A C 1
ATOM 818 O O . ASP A 1 106 ? -3.575 -1.756 -6.951 1.00 84.75 106 ASP A O 1
ATOM 822 N N . LEU A 1 107 ? -4.089 0.096 -5.790 1.00 87.44 107 LEU A N 1
ATOM 823 C CA . LEU A 1 107 ? -2.747 0.294 -5.218 1.00 87.44 107 LEU A CA 1
ATOM 824 C C . LEU A 1 107 ? -2.307 -0.834 -4.272 1.00 87.44 107 LEU A C 1
ATOM 826 O O . LEU A 1 107 ? -1.114 -0.999 -4.006 1.00 87.44 107 LEU A O 1
ATOM 830 N N . LEU A 1 108 ? -3.236 -1.628 -3.735 1.00 85.69 108 LEU A N 1
ATOM 831 C CA . LEU A 1 108 ? -2.898 -2.738 -2.844 1.00 85.69 108 LEU A CA 1
ATOM 832 C C . LEU A 1 108 ? -1.963 -3.757 -3.511 1.00 85.69 108 LEU A C 1
ATOM 834 O O . LEU A 1 108 ? -1.092 -4.316 -2.840 1.00 85.69 108 LEU A O 1
ATOM 838 N N . ASN A 1 109 ? -2.096 -3.993 -4.815 1.00 84.12 109 ASN A N 1
ATOM 839 C CA . ASN A 1 109 ? -1.244 -4.945 -5.535 1.00 84.12 109 ASN A CA 1
ATOM 840 C C . ASN A 1 109 ? 0.201 -4.451 -5.697 1.00 84.12 109 ASN A C 1
ATOM 842 O O . ASN A 1 109 ? 1.122 -5.265 -5.674 1.00 84.12 109 ASN A O 1
ATOM 846 N N . ASP A 1 110 ? 0.396 -3.133 -5.729 1.00 84.38 110 ASP A N 1
ATOM 847 C CA . ASP A 1 110 ? 1.697 -2.481 -5.919 1.00 84.38 110 ASP A CA 1
ATOM 848 C C . ASP A 1 110 ? 2.380 -2.086 -4.598 1.00 84.38 110 ASP A C 1
ATOM 850 O O . ASP A 1 110 ? 3.380 -1.357 -4.581 1.00 84.38 110 ASP A O 1
ATOM 854 N N . THR A 1 111 ? 1.829 -2.541 -3.467 1.00 86.75 111 THR A N 1
ATOM 855 C CA . THR A 1 111 ? 2.299 -2.175 -2.127 1.00 86.75 111 THR A CA 1
ATOM 856 C C . THR A 1 111 ? 2.617 -3.383 -1.255 1.00 86.75 111 THR A C 1
ATOM 858 O O . THR A 1 111 ? 1.928 -4.407 -1.235 1.00 86.75 111 THR A O 1
ATOM 861 N N . MET A 1 112 ? 3.668 -3.228 -0.458 1.00 87.62 112 MET A N 1
ATOM 862 C CA . MET A 1 112 ? 4.091 -4.146 0.589 1.00 87.62 112 MET A CA 1
ATOM 863 C C . MET A 1 112 ? 3.738 -3.574 1.955 1.00 87.62 112 MET A C 1
ATOM 865 O O . MET A 1 112 ? 3.849 -2.373 2.188 1.00 87.62 112 MET A O 1
ATOM 869 N N . TRP A 1 113 ? 3.346 -4.448 2.876 1.00 90.19 113 TRP A N 1
ATOM 870 C CA . TRP A 1 113 ? 2.858 -4.051 4.192 1.00 90.19 113 TRP A CA 1
ATOM 871 C C . TRP A 1 113 ? 3.631 -4.793 5.275 1.00 90.19 113 TRP A C 1
ATOM 873 O O . TRP A 1 113 ? 3.658 -6.024 5.298 1.00 90.19 113 TRP A O 1
ATOM 883 N N . TYR A 1 114 ? 4.232 -4.058 6.206 1.00 85.81 114 TYR A N 1
ATOM 884 C CA . TYR A 1 114 ? 4.908 -4.635 7.369 1.00 85.81 114 TYR A CA 1
ATOM 885 C C . TYR A 1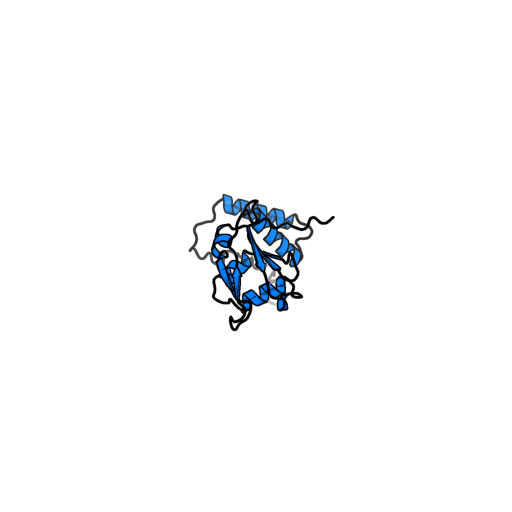 114 ? 4.758 -3.739 8.593 1.00 85.81 114 TYR A C 1
ATOM 887 O O . TYR A 1 114 ? 4.421 -2.566 8.488 1.00 85.81 114 TYR A O 1
ATOM 895 N N . LYS A 1 115 ? 4.986 -4.291 9.786 1.00 86.38 115 LYS A N 1
ATOM 896 C CA . LYS A 1 115 ? 4.845 -3.553 11.045 1.00 86.38 115 LYS A CA 1
ATOM 897 C C . LYS A 1 115 ? 6.213 -3.326 11.681 1.00 86.38 115 LYS A C 1
ATOM 899 O O . LYS A 1 115 ? 6.757 -4.277 12.238 1.00 86.38 115 LYS A O 1
ATOM 904 N N . PRO A 1 116 ? 6.764 -2.100 11.640 1.00 81.81 116 PRO A N 1
ATOM 905 C CA . PRO A 1 116 ? 7.992 -1.798 12.370 1.00 81.81 116 PRO A CA 1
ATOM 906 C C . PRO A 1 116 ? 7.766 -1.770 13.889 1.00 81.81 116 PRO A C 1
ATOM 908 O O . PRO A 1 116 ? 8.681 -2.055 14.654 1.00 81.81 116 PRO A O 1
ATOM 911 N N . THR A 1 117 ? 6.545 -1.458 14.338 1.00 86.69 117 THR A N 1
ATOM 912 C CA . THR A 1 117 ? 6.144 -1.516 15.751 1.00 86.69 117 THR A CA 1
ATOM 913 C C . THR A 1 117 ? 4.720 -2.075 15.880 1.00 86.69 117 THR A C 1
ATOM 915 O O . THR A 1 117 ? 3.976 -2.115 14.896 1.00 86.69 117 THR A O 1
ATOM 918 N N . PRO A 1 118 ? 4.269 -2.487 17.080 1.00 89.12 118 PRO A N 1
ATOM 919 C CA . PRO A 1 118 ? 2.910 -2.994 17.261 1.00 89.12 118 PRO A CA 1
ATOM 920 C C . PRO A 1 118 ? 1.806 -2.002 16.865 1.00 89.12 118 PRO A C 1
ATOM 922 O O . PRO A 1 118 ? 0.740 -2.428 16.434 1.00 89.12 118 PRO A O 1
ATOM 925 N N . THR A 1 119 ? 2.034 -0.695 16.971 1.00 90.88 119 THR A N 1
ATOM 926 C CA . THR A 1 119 ? 1.037 0.349 16.665 1.00 90.88 119 THR A CA 1
ATOM 927 C C . THR A 1 119 ? 1.360 1.111 15.387 1.00 90.88 119 THR A C 1
ATOM 929 O O . THR A 1 119 ? 0.825 2.188 15.165 1.00 90.88 119 THR A O 1
ATOM 932 N N . THR A 1 120 ? 2.236 0.582 14.539 1.00 89.69 120 THR A N 1
ATOM 933 C CA . THR A 1 120 ? 2.621 1.242 13.295 1.00 89.69 120 THR A CA 1
ATOM 934 C C . THR A 1 120 ? 2.640 0.231 12.167 1.00 89.69 120 THR A C 1
ATOM 936 O O . THR A 1 120 ? 3.114 -0.891 12.347 1.00 89.69 120 THR A O 1
ATOM 939 N N . VAL A 1 121 ? 2.148 0.629 11.000 1.00 92.19 121 VAL A N 1
ATOM 940 C CA . VAL A 1 121 ? 2.324 -0.115 9.755 1.00 92.19 121 VAL A CA 1
ATOM 941 C C . VAL A 1 121 ? 3.106 0.746 8.777 1.00 92.19 121 VAL A C 1
ATOM 943 O O . VAL A 1 121 ? 2.920 1.958 8.720 1.00 92.19 121 VAL A O 1
ATOM 946 N N . CYS A 1 122 ? 4.016 0.123 8.048 1.00 90.25 122 CYS A N 1
ATOM 947 C CA . CYS A 1 122 ? 4.661 0.721 6.902 1.00 90.25 122 CYS A CA 1
ATOM 948 C C . CYS A 1 122 ? 3.996 0.180 5.638 1.00 90.25 122 CYS A C 1
ATOM 950 O O . CYS A 1 122 ? 3.849 -1.039 5.493 1.00 90.25 122 CYS A O 1
ATOM 952 N N . ILE A 1 123 ? 3.594 1.098 4.766 1.00 93.19 123 ILE A N 1
ATOM 953 C CA . ILE A 1 123 ? 3.107 0.829 3.419 1.00 93.19 123 ILE A CA 1
ATOM 954 C C . ILE A 1 123 ? 4.241 1.231 2.485 1.00 93.19 123 ILE A C 1
ATOM 956 O O . ILE A 1 123 ? 4.569 2.410 2.373 1.00 93.19 123 ILE A O 1
ATOM 960 N N . ALA A 1 124 ? 4.882 0.246 1.875 1.00 89.12 124 ALA A N 1
ATOM 961 C CA . ALA A 1 124 ? 6.048 0.450 1.035 1.00 89.12 124 ALA A CA 1
ATOM 962 C C . ALA A 1 124 ? 5.719 0.159 -0.426 1.00 89.12 124 ALA A C 1
ATOM 964 O O . ALA A 1 124 ? 5.014 -0.801 -0.734 1.00 89.12 124 ALA A O 1
ATOM 965 N N . THR A 1 125 ? 6.273 0.957 -1.327 1.00 87.31 125 THR A N 1
ATOM 966 C CA . THR A 1 125 ? 6.243 0.699 -2.767 1.00 87.31 125 THR A CA 1
ATOM 967 C C . THR A 1 125 ? 7.595 1.041 -3.372 1.00 87.31 125 THR A C 1
ATOM 969 O O . THR A 1 125 ? 8.377 1.786 -2.785 1.00 87.31 125 THR A O 1
ATOM 972 N N . TYR A 1 126 ? 7.872 0.504 -4.549 1.00 81.75 126 TYR A N 1
ATOM 973 C CA . TYR A 1 126 ? 9.020 0.914 -5.353 1.00 81.75 126 TYR A CA 1
ATOM 974 C C . TYR A 1 126 ? 8.605 1.871 -6.472 1.00 81.75 126 TYR A C 1
ATOM 976 O O . TYR A 1 126 ? 9.454 2.505 -7.084 1.00 81.75 126 TYR A O 1
ATOM 984 N N . ASN A 1 127 ? 7.304 1.998 -6.745 1.00 84.44 127 ASN A N 1
ATOM 985 C CA . ASN A 1 127 ? 6.820 2.875 -7.796 1.00 84.44 127 ASN A CA 1
ATOM 986 C C . ASN A 1 127 ? 6.620 4.304 -7.234 1.00 84.44 127 ASN A C 1
ATOM 988 O O . ASN A 1 127 ? 5.775 4.499 -6.352 1.00 84.44 127 ASN A O 1
ATOM 992 N N . PRO A 1 128 ? 7.355 5.318 -7.732 1.00 85.31 128 PRO A N 1
ATOM 993 C CA . PRO A 1 128 ? 7.237 6.694 -7.251 1.00 85.31 128 PRO A CA 1
ATOM 994 C C . PRO A 1 128 ? 5.845 7.295 -7.487 1.00 85.31 128 PRO A C 1
ATOM 996 O O . PRO A 1 128 ? 5.364 8.062 -6.657 1.00 85.31 128 PRO A O 1
ATOM 999 N N . GLU A 1 129 ? 5.155 6.924 -8.567 1.00 87.94 129 GLU A N 1
ATOM 1000 C CA . GLU A 1 129 ? 3.794 7.398 -8.836 1.00 87.94 129 GLU A CA 1
ATOM 1001 C C . GLU A 1 129 ? 2.786 6.808 -7.847 1.00 87.94 129 GLU A C 1
ATOM 1003 O O . GLU A 1 129 ? 1.870 7.498 -7.397 1.00 87.94 129 GLU A O 1
ATOM 1008 N N . VAL A 1 130 ? 2.966 5.536 -7.475 1.00 89.75 130 VAL A N 1
ATOM 1009 C CA . VAL A 1 130 ? 2.168 4.882 -6.426 1.00 89.75 130 VAL A CA 1
ATOM 1010 C C . VAL A 1 130 ? 2.429 5.562 -5.081 1.00 89.75 130 VAL A C 1
ATOM 1012 O O . VAL A 1 130 ? 1.478 5.871 -4.366 1.00 89.75 130 VAL A O 1
ATOM 1015 N N . SER A 1 131 ? 3.689 5.884 -4.770 1.00 90.81 131 SER A N 1
ATOM 1016 C CA . SER A 1 131 ? 4.075 6.646 -3.572 1.00 90.81 131 SER A CA 1
ATOM 1017 C C . SER A 1 131 ? 3.381 8.012 -3.504 1.00 90.81 131 SER A C 1
ATOM 1019 O O . SER A 1 131 ? 2.760 8.348 -2.493 1.00 90.81 131 SER A O 1
ATOM 1021 N N . GLU A 1 132 ? 3.418 8.791 -4.587 1.00 90.88 132 GLU A N 1
ATOM 1022 C CA . GLU A 1 132 ? 2.763 10.104 -4.643 1.00 90.88 132 GLU A CA 1
ATOM 1023 C C . GLU A 1 132 ? 1.237 10.012 -4.516 1.00 90.88 132 GLU A C 1
ATOM 1025 O O . GLU A 1 132 ? 0.635 10.815 -3.802 1.00 90.88 132 GLU A O 1
ATOM 1030 N N . LYS A 1 133 ? 0.603 9.010 -5.146 1.00 91.88 133 LYS A N 1
ATOM 1031 C CA . LYS A 1 133 ? -0.848 8.772 -5.027 1.00 91.88 133 LYS A CA 1
ATOM 1032 C C . LYS A 1 133 ? -1.256 8.401 -3.602 1.00 91.88 133 LYS A C 1
ATOM 1034 O O . LYS A 1 133 ? -2.277 8.880 -3.115 1.00 91.88 133 LYS A O 1
ATOM 1039 N N . MET A 1 134 ? -0.470 7.562 -2.925 1.00 92.81 134 MET A N 1
ATOM 1040 C CA . MET A 1 134 ? -0.721 7.200 -1.528 1.00 92.81 134 MET A CA 1
ATOM 1041 C C . MET A 1 134 ? -0.504 8.387 -0.585 1.00 92.81 134 MET A C 1
ATOM 1043 O O . MET A 1 134 ? -1.260 8.570 0.372 1.00 92.81 134 MET A O 1
ATOM 1047 N N . GLY A 1 135 ? 0.521 9.197 -0.840 1.00 92.75 135 GLY A N 1
ATOM 1048 C CA . GLY A 1 135 ? 0.913 10.314 0.007 1.00 92.75 135 GLY A CA 1
ATOM 1049 C C . GLY A 1 135 ? -0.185 11.368 0.179 1.00 92.75 135 GLY A C 1
ATOM 1050 O O . GLY A 1 135 ? -0.568 12.069 -0.751 1.00 92.75 135 GLY A O 1
ATOM 1051 N N . GLY A 1 136 ? -0.639 11.553 1.417 1.00 91.12 136 GLY A N 1
ATOM 1052 C CA . GLY A 1 136 ? -1.680 12.515 1.785 1.00 91.12 136 GLY A CA 1
ATOM 1053 C C . GLY A 1 136 ? -3.108 11.997 1.612 1.00 91.12 136 GLY A C 1
ATOM 1054 O O . GLY A 1 136 ? -4.052 12.749 1.845 1.00 91.12 136 GLY A O 1
ATOM 1055 N N . SER A 1 137 ? -3.282 10.735 1.226 1.00 93.12 137 SER A N 1
ATOM 1056 C CA . SER A 1 137 ? -4.603 10.141 1.045 1.00 93.12 137 SER A CA 1
ATOM 1057 C C . SER A 1 137 ? -5.189 9.574 2.339 1.00 93.12 137 SER A C 1
ATOM 1059 O O . SER A 1 137 ? -4.466 9.229 3.278 1.00 93.12 137 SER A O 1
ATOM 1061 N N . SER A 1 138 ? -6.520 9.490 2.394 1.00 93.06 138 SER A N 1
ATOM 1062 C CA . SER A 1 138 ? -7.240 8.853 3.500 1.00 93.06 138 SER A CA 1
ATOM 1063 C C . SER A 1 138 ? -7.313 7.345 3.281 1.00 93.06 138 SER A C 1
ATOM 1065 O O . SER A 1 138 ? -7.599 6.896 2.172 1.00 93.06 138 SER A O 1
ATOM 1067 N N . LEU A 1 139 ? -7.078 6.575 4.337 1.00 93.19 139 LEU A N 1
ATOM 1068 C CA . LEU A 1 139 ? -7.115 5.119 4.359 1.00 93.19 139 LEU A CA 1
ATOM 1069 C C . LEU A 1 139 ? -8.134 4.659 5.405 1.00 93.19 139 LEU A C 1
ATOM 1071 O O . LEU A 1 139 ? -7.931 4.870 6.607 1.00 93.19 139 LEU A O 1
ATOM 1075 N N . ALA A 1 140 ? -9.207 4.005 4.957 1.00 94.25 140 ALA A N 1
ATOM 1076 C CA . ALA A 1 140 ? -10.230 3.489 5.857 1.00 94.25 140 ALA A CA 1
ATOM 1077 C C . ALA A 1 140 ? -9.828 2.161 6.498 1.00 94.25 140 ALA A C 1
ATOM 1079 O O . ALA A 1 140 ? -9.345 1.242 5.836 1.00 94.25 140 ALA A O 1
ATOM 1080 N N . LEU A 1 141 ? -10.057 2.055 7.805 1.00 93.69 141 LEU A N 1
ATOM 1081 C CA . LEU A 1 141 ? -9.794 0.873 8.627 1.00 93.69 141 LEU A CA 1
ATOM 1082 C C . LEU A 1 141 ? -11.067 0.328 9.298 1.00 93.69 141 LEU A C 1
ATOM 1084 O O . LEU A 1 141 ? -10.993 -0.636 10.064 1.00 93.69 141 LEU A O 1
ATOM 1088 N N . SER A 1 142 ? -12.229 0.929 9.023 1.00 92.44 142 SER A N 1
ATOM 1089 C CA . SER A 1 142 ? -13.548 0.386 9.352 1.00 92.44 142 SER A CA 1
ATOM 1090 C C . SER A 1 142 ? -14.520 0.567 8.177 1.00 92.44 142 SER A C 1
ATOM 1092 O O . SER A 1 142 ? -14.424 1.569 7.469 1.00 92.44 142 SER A O 1
ATOM 1094 N N . PRO A 1 143 ? -15.496 -0.343 7.981 1.00 84.94 143 PRO A N 1
ATOM 1095 C CA . PRO A 1 143 ? -16.488 -0.213 6.907 1.00 84.94 143 PRO A CA 1
ATOM 1096 C C . PRO A 1 143 ? -17.380 1.027 7.040 1.00 84.94 143 PRO A C 1
ATOM 1098 O O . PRO A 1 143 ? -17.890 1.527 6.046 1.00 84.94 143 PRO A O 1
ATOM 1101 N N . SER A 1 144 ? -17.575 1.517 8.268 1.00 83.31 144 SER A N 1
ATOM 1102 C CA . SER A 1 144 ? -18.326 2.743 8.548 1.00 83.31 144 SER A CA 1
ATOM 1103 C C . SER A 1 144 ? -17.552 4.023 8.222 1.00 83.31 144 SER A C 1
ATOM 1105 O O . SER A 1 144 ? -18.149 5.092 8.179 1.00 83.31 144 SER A O 1
ATOM 1107 N N . GLY A 1 145 ? -16.231 3.939 8.018 1.00 77.81 145 GLY A N 1
ATOM 1108 C CA . GLY A 1 145 ? -15.360 5.103 7.841 1.00 77.81 145 GLY A CA 1
ATOM 1109 C C . GLY A 1 145 ? -15.027 5.857 9.135 1.00 77.81 145 GLY A C 1
ATOM 1110 O O . GLY A 1 145 ? -14.286 6.834 9.088 1.00 77.81 145 GLY A O 1
ATOM 1111 N N . ASP A 1 146 ? -15.514 5.409 10.297 1.00 85.75 146 ASP A N 1
ATOM 1112 C CA . ASP A 1 146 ? -15.235 6.060 11.589 1.00 85.75 146 ASP A CA 1
ATOM 1113 C C . ASP A 1 146 ? -13.768 5.923 12.025 1.00 85.75 146 ASP A C 1
ATOM 1115 O O . ASP A 1 146 ? -13.272 6.698 12.843 1.00 85.75 146 ASP A O 1
ATOM 1119 N N . ILE A 1 147 ? -13.060 4.922 11.494 1.00 89.94 147 ILE A N 1
ATOM 1120 C CA . ILE A 1 147 ? -11.631 4.726 11.727 1.00 89.94 147 ILE A CA 1
ATOM 1121 C C . ILE A 1 147 ? -10.899 4.977 10.412 1.00 89.94 147 ILE A C 1
ATOM 1123 O O . ILE A 1 147 ? -10.691 4.053 9.630 1.00 89.94 147 ILE A O 1
ATOM 1127 N N . ASN A 1 148 ? -10.477 6.221 10.202 1.00 92.38 148 ASN A N 1
ATOM 1128 C CA . ASN A 1 148 ? -9.658 6.627 9.064 1.00 92.38 148 ASN A CA 1
ATOM 1129 C C . ASN A 1 148 ? -8.298 7.136 9.539 1.00 92.38 148 ASN A C 1
ATOM 1131 O O . ASN A 1 148 ? -8.183 7.766 10.591 1.00 92.38 148 ASN A O 1
ATOM 1135 N N . VAL A 1 149 ? -7.267 6.876 8.742 1.00 92.56 149 VAL A N 1
ATOM 1136 C CA . VAL A 1 149 ? -5.925 7.425 8.948 1.00 92.56 149 VAL A CA 1
ATOM 1137 C C . VAL A 1 149 ? -5.452 8.095 7.670 1.00 92.56 149 VAL A C 1
ATOM 1139 O O . VAL A 1 149 ? -5.698 7.599 6.575 1.00 92.56 149 VAL A O 1
ATOM 1142 N N . THR A 1 150 ? -4.755 9.218 7.802 1.00 94.06 150 THR A N 1
ATOM 1143 C CA . THR A 1 150 ? -4.093 9.848 6.659 1.00 94.06 150 THR A CA 1
ATOM 1144 C C . THR A 1 150 ? -2.733 9.204 6.466 1.00 94.06 150 THR A C 1
ATOM 1146 O O . THR A 1 150 ? -1.923 9.161 7.395 1.00 94.06 150 THR A O 1
ATOM 1149 N N . VAL A 1 151 ? -2.465 8.721 5.258 1.00 94.06 151 VAL A N 1
ATOM 1150 C CA . VAL A 1 151 ? -1.145 8.213 4.892 1.00 94.06 151 VAL A CA 1
ATOM 1151 C C . VAL A 1 151 ? -0.222 9.411 4.684 1.00 94.06 151 VAL A C 1
ATOM 1153 O O . VAL A 1 151 ? -0.514 10.259 3.841 1.00 94.06 151 VAL A O 1
ATOM 1156 N N . PRO A 1 152 ? 0.869 9.555 5.454 1.00 91.25 152 PRO A N 1
ATOM 1157 C CA . PRO A 1 152 ? 1.757 10.693 5.290 1.00 91.25 152 PRO A CA 1
ATOM 1158 C C . PRO A 1 152 ? 2.455 10.634 3.933 1.00 91.25 152 PRO A C 1
ATOM 1160 O O . PRO A 1 152 ? 2.711 9.558 3.387 1.00 91.25 152 PRO A O 1
ATOM 1163 N N . AR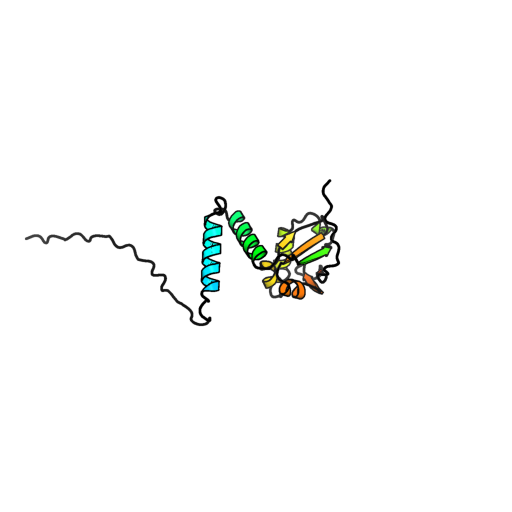G A 1 153 ? 2.769 11.807 3.379 1.00 90.38 153 ARG A N 1
ATOM 1164 C CA . ARG A 1 153 ? 3.587 11.897 2.167 1.00 90.38 153 ARG A CA 1
ATOM 1165 C C . ARG A 1 153 ? 4.965 11.309 2.434 1.00 90.38 153 ARG A C 1
ATOM 1167 O O . ARG A 1 153 ? 5.515 11.493 3.521 1.00 90.38 153 ARG A O 1
ATOM 1174 N N . TYR A 1 154 ? 5.508 10.619 1.437 1.00 85.12 154 TYR A N 1
ATOM 1175 C CA . TYR A 1 154 ? 6.893 10.187 1.490 1.00 85.12 154 TYR A CA 1
ATOM 1176 C C . TYR A 1 154 ? 7.786 11.423 1.623 1.00 85.12 154 TYR A C 1
ATOM 1178 O O . TYR A 1 154 ? 7.602 12.422 0.929 1.00 85.12 154 TYR A O 1
ATOM 1186 N N . SER A 1 155 ? 8.752 11.358 2.531 1.00 74.50 155 SER A N 1
ATOM 1187 C CA . SER A 1 155 ? 9.818 12.345 2.611 1.00 74.50 155 SER A CA 1
ATOM 1188 C C . SER A 1 155 ? 11.133 11.587 2.755 1.00 74.50 155 SER A C 1
ATOM 1190 O O . SER A 1 155 ? 11.267 10.818 3.713 1.00 74.50 155 SER A O 1
ATOM 1192 N N . PRO A 1 156 ? 12.108 11.818 1.856 1.00 64.44 156 PRO A N 1
ATOM 1193 C CA . PRO A 1 156 ? 13.405 11.141 1.887 1.00 64.44 156 PRO A CA 1
ATOM 1194 C C . PRO A 1 156 ? 14.218 11.492 3.143 1.00 64.44 156 PRO A C 1
ATOM 1196 O O . PRO A 1 156 ? 15.183 10.810 3.467 1.00 64.44 156 PRO A O 1
ATOM 1199 N N . TRP A 1 157 ? 13.810 12.540 3.864 1.00 55.94 157 TRP A N 1
ATOM 1200 C CA . TRP A 1 157 ? 14.414 13.002 5.113 1.00 55.94 157 TRP A CA 1
ATOM 1201 C C . TRP A 1 157 ? 13.731 12.434 6.357 1.00 55.94 157 TRP A C 1
ATOM 1203 O O . TRP A 1 157 ? 14.154 12.716 7.477 1.00 55.94 157 TRP A O 1
ATOM 1213 N N . THR A 1 158 ? 12.652 11.666 6.186 1.00 55.56 158 THR A N 1
ATOM 1214 C CA . THR A 1 158 ? 11.999 10.989 7.306 1.00 55.56 158 THR A CA 1
ATOM 1215 C C . THR A 1 158 ? 12.901 9.843 7.729 1.00 55.56 158 THR A C 1
ATOM 1217 O O . THR A 1 158 ? 12.814 8.740 7.195 1.00 55.56 158 THR A O 1
ATOM 1220 N N . GLU A 1 159 ? 13.805 10.109 8.669 1.00 46.75 159 GLU A N 1
ATOM 1221 C CA . GLU A 1 159 ? 14.627 9.078 9.290 1.00 46.75 159 GLU A CA 1
ATOM 1222 C C . GLU A 1 159 ? 13.720 8.090 10.027 1.00 46.75 159 GLU A C 1
ATOM 1224 O O . GLU A 1 159 ? 13.439 8.219 11.222 1.00 46.75 159 GLU A O 1
ATOM 1229 N N . TYR A 1 160 ? 13.291 7.041 9.333 1.00 46.66 160 TYR A N 1
ATOM 1230 C CA . TYR A 1 160 ? 12.938 5.817 10.016 1.00 46.66 160 TYR A CA 1
ATOM 1231 C C . TYR A 1 160 ? 14.235 5.216 10.534 1.00 46.66 160 TYR A C 1
ATOM 1233 O O . TYR A 1 160 ? 14.931 4.475 9.838 1.00 46.66 160 TYR A O 1
ATOM 1241 N N . ARG A 1 161 ? 14.587 5.564 11.778 1.00 40.12 161 ARG A N 1
ATOM 1242 C CA . ARG A 1 161 ? 15.557 4.803 12.561 1.00 40.12 161 ARG A CA 1
ATOM 1243 C C . ARG A 1 161 ? 15.017 3.382 12.676 1.00 40.12 161 ARG A C 1
ATOM 1245 O O . ARG A 1 161 ? 14.313 3.053 13.628 1.00 40.12 161 ARG A O 1
ATOM 1252 N N . ARG A 1 162 ? 15.334 2.531 11.695 1.00 41.44 162 ARG A N 1
ATOM 1253 C CA . ARG A 1 162 ? 15.270 1.081 11.863 1.00 41.44 162 ARG A CA 1
ATOM 1254 C C . ARG A 1 162 ? 16.051 0.807 13.149 1.00 41.44 162 ARG A C 1
ATOM 1256 O O . A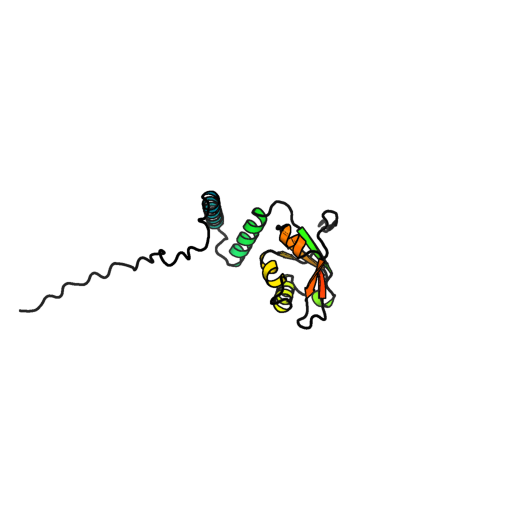RG A 1 162 ? 17.209 1.234 13.221 1.00 41.44 162 ARG A O 1
ATOM 1263 N N . PRO A 1 163 ? 15.449 0.210 14.191 1.00 34.91 163 PRO A N 1
ATOM 1264 C CA . PRO A 1 163 ? 16.223 -0.151 15.362 1.00 34.91 163 PRO A CA 1
ATOM 1265 C C . PRO A 1 163 ? 17.350 -1.055 14.865 1.00 34.91 163 PRO A C 1
ATOM 1267 O O . PRO A 1 163 ? 17.102 -2.091 14.247 1.00 34.91 163 PRO A O 1
ATOM 1270 N N . ARG A 1 164 ? 18.598 -0.602 15.033 1.00 32.78 164 ARG A N 1
ATOM 1271 C CA . ARG A 1 164 ? 19.759 -1.470 14.868 1.00 32.78 164 ARG A CA 1
ATOM 1272 C C . ARG A 1 164 ? 19.565 -2.576 15.895 1.00 32.78 164 ARG A C 1
ATOM 1274 O O . ARG A 1 164 ? 19.572 -2.292 17.090 1.00 32.78 164 ARG A O 1
ATOM 1281 N N . ASN A 1 165 ? 19.313 -3.795 15.430 1.00 35.94 165 ASN A N 1
ATOM 1282 C CA . ASN A 1 165 ? 19.415 -4.958 16.293 1.00 35.94 165 ASN A CA 1
ATOM 1283 C C . ASN A 1 165 ? 20.878 -5.023 16.751 1.00 35.94 165 ASN A C 1
ATOM 1285 O O . ASN A 1 165 ? 21.764 -5.225 15.919 1.00 35.94 165 ASN A O 1
ATOM 1289 N N . ASN A 1 166 ? 21.099 -4.752 18.038 1.00 32.66 166 ASN A N 1
ATOM 1290 C CA . ASN A 1 166 ? 22.283 -5.198 18.766 1.00 32.66 166 ASN A CA 1
ATOM 1291 C C . ASN A 1 166 ? 22.114 -6.676 19.112 1.00 32.66 166 ASN A C 1
ATOM 1293 O O . ASN A 1 166 ? 20.972 -7.052 19.468 1.00 32.66 166 ASN A O 1
#

Organism: Saprolegnia parasitica (strain CBS 223.65) (NCBI:txid695850)

pLDDT: mean 73.69, std 19.05, range [32.66, 94.25]

Secondary structure (DSSP, 8-state):
----PPPP---------------TTSPPPPHHHHHHHHHHHHHHHH-TTTTSHHHHHHHHHHHHHHHT-S--EEEEEEPPGGGTT--HHHHHHHHHHHSTTSHHHHHTTT-EEEEEETTEEEEEES-HHHHHHHTT-EEESSTTSSSEEEPPPP-TT---------

Radius of gyration: 24.52 Å; chains: 1; bounding box: 41×77×67 Å

Sequence (166 aa):
MTPSRTPKNDSARPENSLRGRRDNVGPPASEDELSHCLQLAADFAADPNARTPAAVRAYISKVMLGANGPNVYEHVVVLGKQFKNKRPQEIRDIVERCNLGTMWTDLLNDTMWYK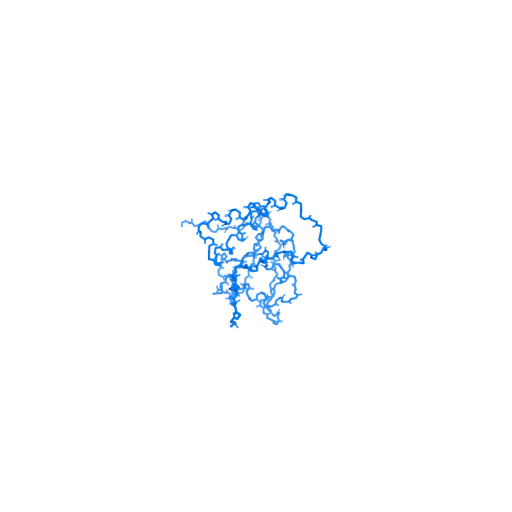PTPTTVCIATYNPEVSEKMGGSSLALSPSGDINVTVPRYSPWTEYRRPRNN